Protein AF-A0A959H0Q1-F1 (afdb_monomer_lite)

pLDDT: mean 74.38, std 13.14, range [40.78, 92.5]

Secondary structure (DSSP, 8-state):
-----SSSTTSS--HHHHHHHHHHHHHHHIIIIIIHHH---HHHHHH--HHHHHHHHHHHHHHHHHHHHHHHTTT-TTHHHHHHHHHHHHHHHHHHHHHHHHHHHIIIII--GGGGSGGG-HHHHHTT-HHHHHHHTT-TT---TTTTGGGHHHHHHHH-

Structure (mmCIF, N/CA/C/O backbone):
data_AF-A0A959H0Q1-F1
#
_entry.id   AF-A0A959H0Q1-F1
#
loop_
_atom_site.group_PDB
_atom_site.id
_atom_site.type_symbol
_atom_site.label_atom_id
_atom_site.label_alt_id
_atom_site.label_comp_id
_atom_site.label_asym_id
_atom_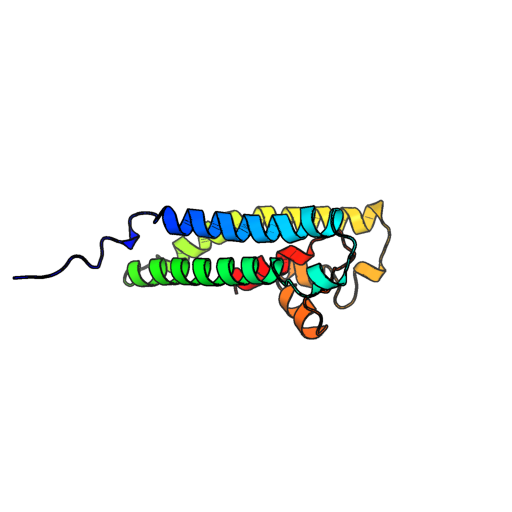site.label_entity_id
_atom_site.label_seq_id
_atom_site.pdbx_PDB_ins_code
_atom_site.Cartn_x
_atom_site.Cartn_y
_atom_site.Cartn_z
_atom_site.occupancy
_atom_site.B_iso_or_equiv
_atom_site.auth_seq_id
_atom_site.auth_comp_id
_atom_site.auth_asym_id
_atom_site.auth_atom_id
_atom_site.pdbx_PDB_model_num
ATOM 1 N N . MET A 1 1 ? -22.747 5.272 42.767 1.00 47.88 1 MET A N 1
ATOM 2 C CA . MET A 1 1 ? -21.429 4.828 42.263 1.00 47.88 1 MET A CA 1
ATOM 3 C C . MET A 1 1 ? -21.625 3.554 41.452 1.00 47.88 1 MET A C 1
ATOM 5 O O . MET A 1 1 ? -21.740 2.489 42.031 1.00 47.88 1 MET A O 1
ATOM 9 N N . SER A 1 2 ? -21.731 3.689 40.132 1.00 40.78 2 SER A N 1
ATOM 10 C CA . SER A 1 2 ? -21.593 2.627 39.118 1.00 40.78 2 SER A CA 1
ATOM 11 C C . SER A 1 2 ? -21.592 3.379 37.775 1.00 40.78 2 SER A C 1
ATOM 13 O O . SER A 1 2 ? -22.627 3.872 37.353 1.00 40.78 2 SER A O 1
ATOM 15 N N . GLY A 1 3 ? -20.477 3.731 37.146 1.00 52.03 3 GLY A N 1
ATOM 16 C CA . GLY A 1 3 ? -19.264 2.951 36.980 1.00 52.03 3 GLY A CA 1
ATOM 17 C C . GLY A 1 3 ? -19.379 2.099 35.722 1.00 52.03 3 GLY A C 1
ATOM 18 O O . GLY A 1 3 ? -19.276 0.891 35.847 1.00 52.03 3 GLY A O 1
ATOM 19 N N . GLN A 1 4 ? -19.641 2.712 34.559 1.00 53.84 4 GLN A N 1
ATOM 20 C CA . GLN A 1 4 ? -19.322 2.150 33.238 1.00 53.84 4 GLN A CA 1
ATOM 21 C C . GLN A 1 4 ? -19.452 3.214 32.126 1.00 53.84 4 GLN A C 1
ATOM 23 O O . GLN A 1 4 ? -20.562 3.515 31.695 1.00 53.84 4 GLN A O 1
ATOM 28 N N . PRO A 1 5 ? -18.326 3.768 31.634 1.00 45.56 5 PRO A N 1
ATOM 29 C CA . PRO A 1 5 ? -18.289 4.393 30.316 1.00 45.56 5 PRO A CA 1
ATOM 30 C C . PRO A 1 5 ? -17.083 3.886 29.501 1.00 45.56 5 PRO A C 1
ATOM 32 O O . PRO A 1 5 ? -16.249 4.674 29.071 1.00 45.56 5 PRO A O 1
ATOM 35 N N . SER A 1 6 ? -16.925 2.569 29.327 1.00 51.56 6 SER A N 1
ATOM 36 C CA . SER A 1 6 ? -15.768 2.007 28.599 1.00 51.56 6 SER A CA 1
ATOM 37 C C . SER A 1 6 ? -16.073 1.486 27.189 1.00 51.56 6 SER A C 1
ATOM 39 O O . SER A 1 6 ? -15.134 1.190 26.461 1.00 51.56 6 SER A O 1
ATOM 41 N N . HIS A 1 7 ? -17.341 1.420 26.764 1.00 47.75 7 HIS A N 1
ATOM 42 C CA . HIS A 1 7 ? -17.724 0.851 25.457 1.00 47.75 7 HIS A CA 1
ATOM 43 C C . HIS A 1 7 ? -18.197 1.867 24.403 1.00 47.75 7 HIS A C 1
ATOM 45 O O . HIS A 1 7 ? -18.552 1.478 23.295 1.00 47.75 7 HIS A O 1
ATOM 51 N N . GLU A 1 8 ? -18.207 3.170 24.701 1.00 46.16 8 GLU A N 1
ATOM 52 C CA . GLU A 1 8 ? -18.636 4.190 23.724 1.00 46.16 8 GLU A CA 1
ATOM 53 C C . GLU A 1 8 ? -17.493 4.821 22.915 1.00 46.16 8 GLU A C 1
ATOM 55 O O . GLU A 1 8 ? -17.740 5.456 21.890 1.00 46.16 8 GLU A O 1
ATOM 60 N N . ILE A 1 9 ? -16.239 4.628 23.330 1.00 49.44 9 ILE A N 1
ATOM 61 C CA . ILE A 1 9 ? -15.094 5.388 22.802 1.00 49.44 9 ILE A CA 1
ATOM 62 C C . ILE A 1 9 ? -14.750 5.001 21.350 1.00 49.44 9 ILE A C 1
ATOM 64 O O . ILE A 1 9 ? -14.289 5.842 20.584 1.00 49.44 9 ILE A O 1
ATOM 68 N N . LEU A 1 10 ? -15.017 3.761 20.930 1.00 50.56 10 LEU A N 1
ATOM 69 C CA . LEU A 1 10 ? -14.607 3.241 19.615 1.00 50.56 10 LEU A CA 1
ATOM 70 C C . LEU A 1 10 ? -15.705 3.300 18.541 1.00 50.56 10 LEU A C 1
ATOM 72 O O . LEU A 1 10 ? -15.440 3.047 17.364 1.00 50.56 10 LEU A O 1
ATOM 76 N N . LYS A 1 11 ? -16.928 3.708 18.904 1.00 48.34 11 LYS A N 1
ATOM 77 C CA . LYS A 1 11 ? -17.997 3.995 17.931 1.00 48.34 11 LYS A CA 1
ATOM 78 C C . LYS A 1 11 ? -17.762 5.317 17.189 1.00 48.34 11 LYS A C 1
ATOM 80 O O . LYS A 1 11 ? -18.310 5.522 16.107 1.00 48.34 11 LYS A O 1
ATOM 85 N N . HIS A 1 12 ? -16.944 6.199 17.762 1.00 51.56 12 HIS A N 1
ATOM 86 C CA . HIS A 1 12 ? -16.544 7.472 17.180 1.00 51.56 12 HIS A CA 1
ATOM 87 C C . HIS A 1 12 ? -15.178 7.304 16.509 1.00 51.56 12 HIS A C 1
ATOM 89 O O . HIS A 1 12 ? -14.208 6.917 17.157 1.00 51.56 12 HIS A O 1
ATOM 95 N N . ARG A 1 13 ? -15.076 7.596 15.204 1.00 60.81 13 ARG A N 1
ATOM 96 C CA . ARG A 1 13 ? -13.762 7.762 14.561 1.00 60.81 13 ARG A CA 1
ATOM 97 C C . ARG A 1 13 ? -12.976 8.769 15.389 1.00 60.81 13 ARG A C 1
ATOM 99 O O . ARG A 1 13 ? -13.476 9.870 15.591 1.00 60.81 13 ARG A O 1
ATOM 106 N N . ILE A 1 14 ? -11.789 8.399 15.859 1.00 72.06 14 ILE A N 1
ATOM 107 C CA . ILE A 1 14 ? -10.924 9.300 16.622 1.00 72.06 14 ILE A CA 1
ATOM 108 C C . ILE A 1 14 ? -10.148 10.135 15.597 1.00 72.06 14 ILE A C 1
ATOM 110 O O . ILE A 1 14 ? -9.160 9.642 15.046 1.00 72.06 14 ILE A O 1
ATOM 114 N N . PRO A 1 15 ? -10.551 11.390 15.313 1.00 76.62 15 PRO A N 1
ATOM 115 C CA . PRO A 1 15 ? -9.992 12.146 14.192 1.00 76.62 15 PRO A CA 1
ATOM 116 C C . PRO A 1 15 ? -8.509 12.462 14.405 1.00 76.62 15 PRO A C 1
ATOM 118 O O . PRO A 1 15 ? -7.759 12.599 13.447 1.00 76.62 15 PRO A O 1
ATOM 121 N N . ALA A 1 16 ? -8.070 12.519 15.667 1.00 79.38 16 ALA A N 1
ATOM 122 C CA . ALA A 1 16 ? -6.669 12.695 16.032 1.00 79.38 16 ALA A CA 1
ATOM 123 C C . ALA A 1 16 ? -5.783 11.526 15.563 1.00 79.38 16 ALA A C 1
ATOM 125 O O . ALA A 1 16 ? -4.673 11.760 15.089 1.00 79.38 16 ALA A O 1
ATOM 126 N N . LEU A 1 17 ? -6.273 10.280 15.637 1.00 79.56 17 LEU A N 1
ATOM 127 C CA . LEU A 1 17 ? -5.532 9.112 15.145 1.00 79.56 17 LEU A CA 1
ATOM 128 C C . LEU A 1 17 ? -5.487 9.091 13.617 1.00 79.56 17 LEU A C 1
ATOM 130 O O . LEU A 1 17 ? -4.437 8.813 13.042 1.00 79.56 17 LEU A O 1
ATOM 134 N N . ASP A 1 18 ? -6.592 9.445 12.958 1.00 81.62 18 ASP A N 1
ATOM 135 C CA . ASP A 1 18 ? -6.623 9.588 11.499 1.00 81.62 18 ASP A CA 1
ATOM 136 C C . ASP A 1 18 ? -5.681 10.715 11.025 1.00 81.62 18 ASP A C 1
ATOM 138 O O . ASP A 1 18 ? -4.959 10.545 10.041 1.00 81.62 18 ASP A O 1
ATOM 142 N N . GLY A 1 19 ? -5.604 11.827 11.765 1.00 82.56 19 GLY A N 1
ATOM 143 C CA . GLY A 1 19 ? -4.653 12.913 11.518 1.00 82.56 19 GLY A CA 1
ATOM 144 C C . GLY A 1 19 ? -3.196 12.476 11.679 1.00 82.56 19 GLY A C 1
ATOM 145 O O . GLY A 1 19 ? -2.363 12.785 10.829 1.00 82.56 19 GLY A O 1
ATOM 146 N N . LEU A 1 20 ? -2.887 11.690 12.715 1.00 84.50 20 LEU A N 1
ATOM 147 C CA . LEU A 1 20 ? -1.536 11.173 12.941 1.00 84.50 20 LEU A CA 1
ATOM 148 C C . LEU A 1 20 ? -1.116 10.163 11.861 1.00 84.50 20 LEU A C 1
ATOM 150 O O . LEU A 1 20 ? 0.029 10.190 11.411 1.00 84.50 20 LEU A O 1
ATOM 154 N N . ARG A 1 21 ? -2.049 9.336 11.365 1.00 85.00 21 ARG A N 1
ATOM 155 C CA . ARG A 1 21 ? -1.823 8.490 10.179 1.00 85.00 21 ARG A CA 1
ATOM 156 C C . ARG A 1 21 ? -1.554 9.334 8.936 1.00 85.00 21 ARG A C 1
ATOM 158 O O . ARG A 1 21 ? -0.664 8.999 8.162 1.00 85.00 21 ARG A O 1
ATOM 165 N N . GLY A 1 22 ? -2.278 10.440 8.765 1.00 84.56 22 GLY A N 1
ATOM 166 C CA . GLY A 1 22 ? -2.027 11.409 7.697 1.00 84.56 22 GLY A CA 1
ATOM 167 C C . GLY A 1 22 ? -0.615 11.998 7.759 1.00 84.56 22 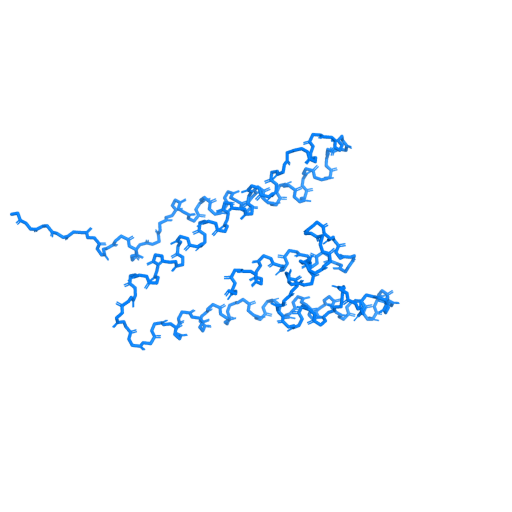GLY A C 1
ATOM 168 O O . GLY A 1 22 ? 0.071 12.037 6.741 1.00 84.56 22 GLY A O 1
ATOM 169 N N . ILE A 1 23 ? -0.144 12.375 8.953 1.00 85.81 23 ILE A N 1
ATOM 170 C CA . ILE A 1 23 ? 1.231 12.854 9.170 1.00 85.81 23 ILE A CA 1
ATOM 171 C C . ILE A 1 23 ? 2.247 11.752 8.849 1.00 85.81 23 ILE A C 1
ATOM 173 O O . ILE A 1 23 ? 3.228 12.014 8.157 1.00 85.81 23 ILE A O 1
ATOM 177 N N . ALA A 1 24 ? 1.999 10.517 9.294 1.00 86.38 24 ALA A N 1
ATOM 178 C CA . ALA A 1 24 ? 2.859 9.376 8.995 1.00 86.38 24 ALA A CA 1
ATOM 179 C C . ALA A 1 24 ? 3.003 9.164 7.476 1.00 86.38 24 ALA A C 1
ATOM 181 O O . ALA A 1 24 ? 4.119 9.109 6.962 1.00 86.38 24 ALA A O 1
ATOM 182 N N . ILE A 1 25 ? 1.887 9.154 6.737 1.00 85.38 25 ILE A N 1
ATOM 183 C CA . ILE A 1 25 ? 1.883 9.045 5.269 1.00 85.38 25 ILE A CA 1
ATOM 184 C C . ILE A 1 25 ? 2.606 10.236 4.629 1.00 85.38 25 ILE A C 1
ATOM 186 O O . ILE A 1 25 ? 3.396 10.045 3.706 1.00 85.38 25 ILE A O 1
ATOM 190 N N . ALA A 1 26 ? 2.385 11.457 5.123 1.00 85.50 26 ALA A N 1
ATOM 191 C CA . ALA A 1 26 ? 3.051 12.649 4.610 1.00 85.50 26 ALA A CA 1
ATOM 192 C C . ALA A 1 26 ? 4.576 12.571 4.779 1.00 85.50 26 ALA A C 1
ATOM 194 O O . ALA A 1 26 ? 5.300 12.912 3.847 1.00 85.50 26 ALA A O 1
ATOM 195 N N . LEU A 1 27 ? 5.075 12.062 5.910 1.00 82.94 27 LEU A N 1
ATOM 196 C CA . LEU A 1 27 ? 6.507 11.818 6.126 1.00 82.94 27 LEU A CA 1
ATOM 197 C C . LEU A 1 27 ? 7.060 10.768 5.150 1.00 82.94 27 LEU A C 1
ATOM 199 O O . LEU A 1 27 ? 8.131 10.967 4.568 1.00 82.94 27 LEU A O 1
ATOM 203 N N . VAL A 1 28 ? 6.311 9.687 4.901 1.00 81.06 28 VAL A N 1
ATOM 204 C CA . VAL A 1 28 ? 6.684 8.670 3.904 1.00 81.06 28 VAL A CA 1
ATOM 205 C C . VAL A 1 28 ? 6.750 9.282 2.503 1.00 81.06 28 VAL A C 1
ATOM 207 O O . VAL A 1 28 ? 7.753 9.099 1.812 1.00 81.06 28 VAL A O 1
ATOM 210 N N . MET A 1 29 ? 5.749 10.065 2.095 1.00 82.00 29 MET A N 1
ATOM 211 C CA . MET A 1 29 ? 5.740 10.746 0.795 1.00 82.00 29 MET A CA 1
ATOM 212 C C . MET A 1 29 ? 6.872 11.774 0.673 1.00 82.00 29 MET A C 1
ATOM 214 O O . MET A 1 29 ? 7.579 11.789 -0.332 1.00 82.00 29 MET A O 1
ATOM 218 N N . LEU A 1 30 ? 7.090 12.597 1.701 1.00 81.00 30 LEU A N 1
ATOM 219 C CA . LEU A 1 30 ? 8.166 13.590 1.754 1.00 81.00 30 LEU A CA 1
ATOM 220 C C . LEU A 1 30 ? 9.534 12.918 1.576 1.00 81.00 30 LEU A C 1
ATOM 222 O O . LEU A 1 30 ? 10.353 13.394 0.791 1.00 81.00 30 LEU A O 1
ATOM 226 N N . SER A 1 31 ? 9.763 11.782 2.243 1.00 74.31 31 SER A N 1
ATOM 227 C CA . SER A 1 31 ? 11.004 11.019 2.077 1.00 74.31 31 SER A CA 1
ATOM 228 C C . SER A 1 31 ? 11.175 10.483 0.650 1.00 74.31 31 SER A C 1
ATOM 230 O O . SER A 1 31 ? 12.220 10.695 0.039 1.00 74.31 31 SER A O 1
ATOM 232 N N . HIS A 1 32 ? 10.136 9.874 0.070 1.00 74.00 32 HIS A N 1
ATOM 233 C CA . HIS A 1 32 ? 10.224 9.246 -1.250 1.00 74.00 32 HIS A CA 1
ATOM 234 C C . HIS A 1 32 ? 10.339 10.250 -2.405 1.00 74.00 32 HIS A C 1
ATOM 236 O O . HIS A 1 32 ? 11.106 10.005 -3.335 1.00 74.00 32 HIS A O 1
ATOM 242 N N . PHE A 1 33 ? 9.600 11.363 -2.359 1.00 72.94 33 PHE A N 1
ATOM 243 C CA . PHE A 1 33 ? 9.502 12.306 -3.480 1.00 72.94 33 PHE A CA 1
ATOM 244 C C . PHE A 1 33 ? 10.414 13.525 -3.340 1.00 72.94 33 PHE A C 1
ATOM 246 O O . PHE A 1 33 ? 11.051 13.933 -4.307 1.00 72.94 33 PHE A O 1
ATOM 253 N N . LEU A 1 34 ? 10.472 14.128 -2.152 1.00 67.00 34 LEU A N 1
ATOM 254 C CA . LEU A 1 34 ? 11.106 15.435 -1.967 1.00 67.00 34 LEU A CA 1
ATOM 255 C C . LEU A 1 34 ? 12.548 15.285 -1.485 1.00 67.00 34 LEU A C 1
ATOM 257 O O . LEU A 1 34 ? 13.469 15.813 -2.102 1.00 67.00 34 LEU A O 1
ATOM 261 N N . LEU A 1 35 ? 12.782 14.509 -0.429 1.00 61.88 35 LEU A N 1
ATOM 262 C CA . LEU A 1 35 ? 14.128 14.386 0.130 1.00 61.88 35 LEU A CA 1
ATOM 263 C C . LEU A 1 35 ? 15.086 13.649 -0.813 1.00 61.88 35 LEU A C 1
ATOM 265 O O . LEU A 1 35 ? 16.224 14.079 -0.976 1.00 61.88 35 LEU A O 1
ATOM 269 N N . ARG A 1 36 ? 14.610 12.619 -1.523 1.00 62.62 36 ARG A N 1
ATOM 270 C CA . ARG A 1 36 ? 15.424 11.906 -2.519 1.00 62.62 36 ARG A CA 1
ATOM 271 C C . ARG A 1 36 ? 15.783 12.747 -3.751 1.00 62.62 36 ARG A C 1
ATOM 273 O O . ARG A 1 36 ? 16.803 12.470 -4.376 1.00 62.62 36 ARG A O 1
ATOM 280 N N . SER A 1 37 ? 14.961 13.734 -4.112 1.00 61.06 37 SER A N 1
ATOM 281 C CA . SER A 1 37 ? 15.150 14.524 -5.337 1.00 61.06 37 SER A CA 1
ATOM 282 C C . SER A 1 37 ? 15.910 15.836 -5.112 1.00 61.06 37 SER A C 1
ATOM 284 O O . SER A 1 37 ? 16.553 16.313 -6.042 1.00 61.06 37 SER A O 1
ATOM 286 N N . PHE A 1 38 ? 15.843 16.420 -3.909 1.00 58.25 38 PHE A N 1
ATOM 287 C CA . PHE A 1 38 ? 16.457 17.720 -3.599 1.00 58.25 38 PHE A CA 1
ATOM 288 C C . PHE A 1 38 ? 17.785 17.631 -2.836 1.00 58.25 38 PHE A C 1
ATOM 290 O O . PHE A 1 38 ? 18.579 18.566 -2.907 1.00 58.25 38 PHE A O 1
ATOM 297 N N . TRP A 1 39 ? 18.046 16.538 -2.114 1.00 56.12 39 TRP A N 1
ATOM 298 C CA . TRP A 1 39 ? 19.200 16.441 -1.219 1.00 56.12 39 TRP A CA 1
ATOM 299 C C . TRP A 1 39 ? 20.158 15.341 -1.678 1.00 56.12 39 TRP A C 1
ATOM 301 O O . TRP A 1 39 ? 20.028 14.169 -1.332 1.00 56.12 39 TRP A O 1
ATOM 311 N N . THR A 1 40 ? 21.126 15.738 -2.502 1.00 52.88 40 THR A N 1
ATOM 312 C CA . THR A 1 40 ? 22.157 14.879 -3.106 1.00 52.88 40 THR A CA 1
ATOM 313 C C . THR A 1 40 ? 23.322 14.549 -2.170 1.00 52.88 40 THR A C 1
ATOM 315 O O . THR A 1 40 ? 24.085 13.629 -2.475 1.00 52.88 40 THR A O 1
ATOM 318 N N . ASP A 1 41 ? 23.442 15.224 -1.020 1.00 54.78 41 ASP A N 1
ATOM 319 C CA . ASP A 1 41 ? 24.364 14.827 0.050 1.00 54.78 41 ASP A CA 1
ATOM 320 C C . ASP A 1 41 ? 23.832 13.565 0.737 1.00 54.78 41 ASP A C 1
ATOM 322 O O . ASP A 1 41 ? 23.092 13.599 1.724 1.00 54.78 41 ASP A O 1
ATOM 326 N N . LYS A 1 42 ? 24.195 12.420 0.151 1.00 56.25 42 LYS A N 1
ATOM 327 C CA . LYS A 1 42 ? 23.750 11.073 0.528 1.00 56.25 42 LYS A CA 1
ATOM 328 C C . LYS A 1 42 ? 23.927 10.756 2.014 1.00 56.25 42 LYS A C 1
ATOM 330 O O . LYS A 1 42 ? 23.180 9.926 2.525 1.00 56.25 42 LYS A O 1
ATOM 335 N N . ASP A 1 43 ? 24.861 11.392 2.714 1.00 57.53 43 ASP A N 1
ATOM 336 C CA . ASP A 1 43 ? 25.267 10.983 4.061 1.00 57.53 43 ASP A CA 1
ATOM 337 C C . ASP A 1 43 ? 24.240 11.299 5.150 1.00 57.53 43 ASP A C 1
ATOM 339 O O . ASP A 1 43 ? 24.050 10.493 6.059 1.00 57.53 43 ASP A O 1
ATOM 343 N N . TRP A 1 44 ? 23.544 12.436 5.090 1.00 56.41 44 TRP A N 1
ATOM 344 C CA . TRP A 1 44 ? 22.556 12.772 6.121 1.00 56.41 44 TRP A CA 1
ATOM 345 C C . TRP A 1 44 ? 21.197 12.120 5.829 1.00 56.41 44 TRP A C 1
ATOM 347 O O . TRP A 1 44 ? 20.560 11.615 6.748 1.00 56.41 44 TRP A O 1
ATOM 357 N N . TYR A 1 45 ? 20.785 12.047 4.558 1.00 55.31 45 TYR A N 1
ATOM 358 C CA . TYR A 1 45 ? 19.527 11.416 4.145 1.00 55.31 45 TYR A CA 1
ATOM 359 C C . TYR A 1 45 ? 19.541 9.891 4.349 1.00 55.31 45 TYR A C 1
ATOM 361 O O . TYR A 1 45 ? 18.529 9.309 4.722 1.00 55.31 45 TYR A O 1
ATOM 369 N N . THR A 1 46 ? 20.689 9.226 4.169 1.00 56.44 46 THR A N 1
ATOM 370 C CA . THR A 1 46 ? 20.823 7.797 4.518 1.00 56.44 46 THR A CA 1
ATOM 371 C C . THR A 1 46 ? 20.839 7.553 6.028 1.00 56.44 46 THR A C 1
ATOM 373 O O . THR A 1 46 ? 20.386 6.500 6.474 1.00 56.44 46 THR A O 1
ATOM 376 N N . ARG A 1 47 ? 21.321 8.515 6.827 1.00 51.59 47 ARG A N 1
ATOM 377 C CA . ARG A 1 47 ? 21.319 8.436 8.299 1.00 51.59 47 ARG A CA 1
ATOM 378 C C . ARG A 1 47 ? 19.957 8.761 8.904 1.00 51.59 47 ARG A C 1
ATOM 380 O O . ARG A 1 47 ? 19.556 8.134 9.880 1.00 51.59 47 ARG A O 1
ATOM 387 N N . VAL A 1 48 ? 19.229 9.709 8.321 1.00 53.12 48 VAL A N 1
ATOM 388 C CA . VAL A 1 48 ? 17.858 10.034 8.708 1.00 53.12 48 VAL A CA 1
ATOM 389 C C . VAL A 1 48 ? 16.934 9.080 7.963 1.00 53.12 48 VAL A C 1
ATOM 391 O O . VAL A 1 48 ? 16.431 9.378 6.885 1.00 53.12 48 VAL A O 1
ATOM 394 N N . GLN A 1 49 ? 16.681 7.918 8.563 1.00 60.66 49 GLN A N 1
ATOM 395 C CA . GLN A 1 49 ? 15.691 6.933 8.115 1.00 60.66 49 GLN A CA 1
ATOM 396 C C . GLN A 1 49 ? 14.238 7.463 8.216 1.00 60.66 49 GLN A C 1
ATOM 398 O O . GLN A 1 49 ? 13.326 6.743 8.606 1.00 60.66 49 GLN A O 1
ATOM 403 N N . GLY A 1 50 ? 13.982 8.735 7.895 1.00 58.69 50 GLY A N 1
ATOM 404 C CA . GLY A 1 50 ? 12.697 9.405 8.115 1.00 58.69 50 GLY A CA 1
ATOM 405 C C . GLY A 1 50 ? 11.527 8.745 7.381 1.00 58.69 50 GLY A C 1
ATOM 406 O O . GLY A 1 50 ? 10.403 8.772 7.876 1.00 58.69 50 GLY A O 1
ATOM 407 N N . GLY A 1 51 ? 11.795 8.083 6.250 1.00 67.25 51 GLY A N 1
ATOM 408 C CA . GLY A 1 51 ? 10.804 7.243 5.575 1.00 67.25 51 GLY A CA 1
ATOM 409 C C . GLY A 1 51 ? 10.398 6.017 6.397 1.00 67.25 51 GLY A C 1
ATOM 410 O O . GLY A 1 51 ? 9.214 5.714 6.477 1.00 67.25 51 GLY A O 1
ATOM 411 N N . TRP A 1 52 ? 11.350 5.359 7.063 1.00 74.44 52 TRP A N 1
ATOM 412 C CA . TRP A 1 52 ? 11.090 4.196 7.918 1.00 74.44 52 TRP A CA 1
ATOM 413 C C . TRP A 1 52 ? 10.310 4.571 9.170 1.00 74.44 52 TRP A C 1
ATOM 415 O O . TRP A 1 52 ? 9.322 3.920 9.475 1.00 74.44 52 TRP A O 1
ATOM 425 N N . LEU A 1 53 ? 10.664 5.684 9.819 1.00 79.81 53 LEU A N 1
ATOM 426 C CA . LEU A 1 53 ? 9.917 6.176 10.978 1.00 79.81 53 LEU A CA 1
ATOM 427 C C . LEU A 1 53 ? 8.439 6.442 10.639 1.00 79.81 53 LEU A C 1
ATOM 429 O O . LEU A 1 53 ? 7.550 6.130 11.429 1.00 79.81 53 LEU A O 1
ATOM 433 N N . GLY A 1 54 ? 8.169 7.008 9.456 1.00 81.00 54 GLY A N 1
ATOM 434 C CA . GLY A 1 54 ? 6.803 7.208 8.971 1.00 81.00 54 GLY A CA 1
ATOM 435 C C . GLY A 1 54 ? 6.061 5.888 8.735 1.00 81.00 54 GLY A C 1
ATOM 436 O O . GLY A 1 54 ? 4.893 5.771 9.102 1.00 81.00 54 GLY A O 1
ATOM 437 N N . VAL A 1 55 ? 6.740 4.884 8.174 1.00 82.62 55 VAL A N 1
ATOM 438 C CA . VAL A 1 55 ? 6.186 3.536 7.973 1.00 82.62 55 VAL A CA 1
ATOM 439 C C . VAL A 1 55 ? 5.884 2.856 9.314 1.00 82.62 55 VAL A C 1
ATOM 441 O O . VAL A 1 55 ? 4.769 2.370 9.504 1.00 82.62 55 VAL A O 1
ATOM 444 N N . ASP A 1 56 ? 6.817 2.892 10.266 1.00 85.62 56 ASP A N 1
ATOM 445 C CA . ASP A 1 56 ? 6.653 2.304 11.600 1.00 85.62 56 ASP A CA 1
ATOM 446 C C . ASP A 1 56 ? 5.473 2.939 12.343 1.00 85.62 56 ASP A C 1
ATOM 448 O O . ASP A 1 56 ? 4.596 2.239 12.855 1.00 85.62 56 ASP A O 1
ATOM 452 N N . LEU A 1 57 ? 5.394 4.275 12.343 1.00 85.50 57 LEU A N 1
ATOM 453 C CA . LEU A 1 57 ? 4.287 4.998 12.963 1.00 85.50 57 LEU A CA 1
ATOM 454 C C . LEU A 1 57 ? 2.948 4.640 12.303 1.00 85.50 57 LEU A C 1
ATOM 456 O O . LEU A 1 57 ? 1.958 4.415 13.001 1.00 85.50 57 LEU A O 1
ATOM 460 N N . PHE A 1 58 ? 2.902 4.546 10.971 1.00 87.00 58 PHE A N 1
ATOM 461 C CA . PHE A 1 58 ? 1.691 4.150 10.254 1.00 87.00 58 PHE A CA 1
ATOM 462 C C . PHE A 1 58 ? 1.228 2.737 10.638 1.00 87.00 58 PHE A C 1
ATOM 464 O O . PHE A 1 58 ? 0.031 2.534 10.873 1.00 87.00 58 PHE A O 1
ATOM 471 N N . PHE A 1 59 ? 2.149 1.775 10.739 1.00 86.38 59 PHE A N 1
ATOM 472 C CA . PHE A 1 59 ? 1.821 0.400 11.117 1.00 86.38 59 PHE A CA 1
ATOM 473 C C . PHE A 1 59 ? 1.349 0.287 12.563 1.00 86.38 59 PHE A C 1
ATOM 475 O O . PHE A 1 59 ? 0.323 -0.346 12.812 1.00 86.38 59 PHE A O 1
ATOM 482 N N . VAL A 1 60 ? 2.026 0.949 13.506 1.00 87.50 60 VAL A N 1
ATOM 483 C CA . VAL A 1 60 ? 1.620 0.956 14.920 1.00 87.50 60 VAL A CA 1
ATOM 484 C C . VAL A 1 60 ? 0.205 1.520 15.074 1.00 87.50 60 VAL A C 1
ATOM 486 O O . VAL A 1 60 ? -0.633 0.922 15.751 1.00 87.50 60 VAL A O 1
ATOM 489 N N . LEU A 1 61 ? -0.102 2.634 14.401 1.00 86.25 61 LEU A N 1
ATOM 490 C CA . LEU A 1 61 ? -1.432 3.249 14.455 1.00 86.25 61 LEU A CA 1
ATOM 491 C C . LEU A 1 61 ? -2.506 2.391 13.786 1.00 86.25 61 LEU A C 1
ATOM 493 O O . LEU A 1 61 ? -3.622 2.291 14.301 1.00 86.25 61 LEU A O 1
ATOM 497 N N . SER A 1 62 ? -2.183 1.759 12.657 1.00 83.75 62 SER A N 1
ATOM 498 C CA . SER A 1 62 ? -3.118 0.878 11.955 1.00 83.75 62 SER A CA 1
ATOM 499 C C . SER A 1 62 ? -3.410 -0.376 12.784 1.00 83.75 62 SER A C 1
ATOM 501 O O . SER A 1 62 ? -4.577 -0.722 12.959 1.00 83.75 62 SER A O 1
ATOM 503 N N . GLY A 1 63 ? -2.392 -0.987 13.397 1.00 83.88 63 GLY A N 1
ATOM 504 C CA . GLY A 1 63 ? -2.549 -2.123 14.307 1.00 83.88 63 GLY A CA 1
ATOM 505 C C . GLY A 1 63 ? -3.366 -1.784 15.556 1.00 83.88 63 GLY A C 1
ATOM 506 O O . GLY A 1 63 ? -4.274 -2.538 15.917 1.00 83.88 63 GLY A O 1
ATOM 507 N N . PHE A 1 64 ? -3.118 -0.623 16.174 1.00 84.81 64 PHE A N 1
ATOM 508 C CA . PHE A 1 64 ? -3.905 -0.138 17.313 1.00 84.81 64 PHE A CA 1
ATOM 509 C C . PHE A 1 64 ? -5.385 0.036 16.948 1.00 84.81 64 PHE A C 1
ATOM 511 O O . PHE A 1 64 ? -6.262 -0.441 17.669 1.00 84.81 64 PHE A O 1
ATOM 518 N N . LEU A 1 65 ? -5.674 0.660 15.799 1.00 81.19 65 LEU A N 1
ATOM 519 C CA . LEU A 1 65 ? -7.044 0.883 15.341 1.00 81.19 65 LEU A CA 1
ATOM 520 C C . LEU A 1 65 ? -7.748 -0.434 14.983 1.00 81.19 65 LEU A C 1
ATOM 522 O O . LEU A 1 65 ? -8.865 -0.661 15.437 1.00 81.19 65 LEU A O 1
ATOM 526 N N . ILE A 1 66 ? -7.103 -1.316 14.211 1.00 80.56 66 ILE A N 1
ATOM 527 C CA . ILE A 1 66 ? -7.670 -2.620 13.826 1.00 80.56 66 ILE A CA 1
ATOM 528 C C . ILE A 1 66 ? -7.986 -3.445 15.077 1.00 80.56 66 ILE A C 1
ATOM 530 O O . ILE A 1 66 ? -9.104 -3.941 15.211 1.00 80.56 66 ILE A O 1
ATOM 534 N N . THR A 1 67 ? -7.041 -3.534 16.018 1.00 81.75 67 THR A N 1
ATOM 535 C CA . THR A 1 67 ? -7.216 -4.276 17.276 1.00 81.75 67 THR A CA 1
ATOM 536 C C . THR A 1 67 ? -8.318 -3.666 18.141 1.00 81.75 67 THR A C 1
ATOM 538 O O . THR A 1 67 ? -9.137 -4.398 18.692 1.00 81.75 67 THR A O 1
ATOM 541 N N . GLY A 1 68 ? -8.395 -2.334 18.223 1.00 77.00 68 GLY A N 1
ATOM 542 C CA . GLY A 1 68 ? -9.471 -1.636 18.927 1.00 77.00 68 GLY A CA 1
ATOM 543 C C . GLY A 1 68 ? -10.846 -1.995 18.364 1.00 77.00 68 GLY A C 1
ATOM 544 O O . GLY A 1 68 ? -11.706 -2.469 19.104 1.00 77.00 68 GLY A O 1
ATOM 545 N N . ILE A 1 69 ? -11.034 -1.867 17.045 1.00 75.50 69 ILE A N 1
ATOM 546 C CA . ILE A 1 69 ? -12.302 -2.231 16.388 1.00 75.50 69 ILE A CA 1
ATOM 547 C C . ILE A 1 69 ? -12.624 -3.713 16.647 1.00 75.50 69 ILE A C 1
ATOM 549 O O . ILE A 1 69 ? -13.780 -4.061 16.884 1.00 75.50 69 ILE A O 1
ATOM 553 N N . LEU A 1 70 ? -11.615 -4.586 16.648 1.00 74.62 70 LEU A N 1
ATOM 554 C CA . LEU A 1 70 ? -11.769 -6.018 16.887 1.00 74.62 70 LEU A CA 1
ATOM 555 C C . LEU A 1 70 ? -12.251 -6.369 18.298 1.00 74.62 70 LEU A C 1
ATOM 557 O O . LEU A 1 70 ? -13.124 -7.220 18.469 1.00 74.62 70 LEU A O 1
ATOM 561 N N . ILE A 1 71 ? -11.697 -5.706 19.310 1.00 78.38 71 ILE A N 1
ATOM 562 C CA . ILE A 1 71 ? -12.108 -5.887 20.704 1.00 78.38 71 ILE A CA 1
ATOM 563 C C . ILE A 1 71 ? -13.547 -5.397 20.894 1.00 78.38 71 ILE A C 1
ATOM 565 O O . ILE A 1 71 ? -14.342 -6.074 21.542 1.00 78.38 71 ILE A O 1
ATOM 569 N N . ASP A 1 72 ? -13.906 -4.270 20.279 1.00 72.19 72 ASP A N 1
ATOM 570 C CA . ASP A 1 72 ? -15.216 -3.629 20.455 1.00 72.19 72 ASP A CA 1
ATOM 571 C C . ASP A 1 72 ? -16.366 -4.364 19.742 1.00 72.19 72 ASP A C 1
ATOM 573 O O . ASP A 1 72 ? -17.548 -4.224 20.056 1.00 72.19 72 ASP A O 1
ATOM 577 N N . SER A 1 73 ? -16.015 -5.188 18.763 1.00 67.75 73 SER A N 1
ATOM 578 C CA . SER A 1 73 ? -16.944 -5.992 17.969 1.00 67.75 73 SER A CA 1
ATOM 579 C C . SER A 1 73 ? -17.025 -7.456 18.412 1.00 67.75 73 SER A C 1
ATOM 581 O O . SER A 1 73 ? -17.799 -8.239 17.843 1.00 67.75 73 SER A O 1
ATOM 583 N N . LYS A 1 74 ? -16.275 -7.821 19.458 1.00 68.50 74 LYS A N 1
ATOM 584 C CA . LYS A 1 74 ? -16.283 -9.143 20.082 1.00 68.50 74 LYS A CA 1
ATOM 585 C C . LYS A 1 74 ? -17.704 -9.498 20.546 1.00 68.50 74 LYS A C 1
ATOM 587 O O . LYS A 1 74 ? -18.307 -8.778 21.333 1.00 68.50 74 LYS A O 1
ATOM 592 N N . GLY A 1 75 ? -18.244 -10.613 20.044 1.00 69.38 75 GLY A N 1
ATOM 593 C CA . GLY A 1 75 ? -19.588 -11.109 20.386 1.00 69.38 75 GLY A CA 1
ATOM 594 C C . GLY A 1 75 ? -20.664 -10.943 19.303 1.00 69.38 75 GLY A C 1
ATOM 595 O O . GLY A 1 75 ? -21.788 -11.393 19.506 1.00 69.38 75 GLY A O 1
ATOM 596 N N . ARG A 1 76 ? -20.354 -10.352 18.138 1.00 74.38 76 ARG A N 1
ATOM 597 C CA . ARG A 1 76 ? -21.269 -10.323 16.977 1.00 74.38 76 ARG A CA 1
ATOM 598 C C . ARG A 1 76 ? -20.985 -11.490 16.027 1.00 74.38 76 ARG A C 1
ATOM 600 O O . ARG A 1 76 ? -19.850 -11.645 15.583 1.00 74.38 76 ARG A O 1
ATOM 607 N N . ALA A 1 77 ? -22.020 -12.255 15.672 1.00 63.44 77 ALA A N 1
ATOM 608 C CA . ALA A 1 77 ? -21.894 -13.534 14.962 1.00 63.44 77 ALA A CA 1
ATOM 609 C C . ALA A 1 77 ? -21.255 -13.469 13.553 1.00 63.44 77 ALA A C 1
ATOM 611 O O . ALA A 1 77 ? -20.708 -14.468 13.114 1.00 63.44 77 ALA A O 1
ATOM 612 N N . ASP A 1 78 ? -21.202 -12.309 12.886 1.00 69.31 78 ASP A N 1
ATOM 613 C CA . ASP A 1 78 ? -20.677 -12.192 11.507 1.00 69.31 78 ASP A CA 1
ATOM 614 C C . ASP A 1 78 ? -19.689 -11.035 11.301 1.00 69.31 78 ASP A C 1
ATOM 616 O O . ASP A 1 78 ? -19.384 -10.627 10.172 1.00 69.31 78 ASP A O 1
ATOM 620 N N . TYR A 1 79 ? -19.188 -10.453 12.392 1.00 71.62 79 TYR A N 1
ATOM 621 C CA . TYR A 1 79 ? -18.412 -9.219 12.304 1.00 71.62 79 TYR A CA 1
ATOM 622 C C . TYR A 1 79 ? -17.115 -9.390 11.495 1.00 71.62 79 TYR A C 1
ATOM 624 O O . TYR A 1 79 ? -16.828 -8.564 10.627 1.00 71.62 79 TYR A O 1
ATOM 632 N N . TRP A 1 80 ? -16.385 -10.484 11.717 1.00 73.06 80 TRP A N 1
ATOM 633 C CA . TRP A 1 80 ? -15.137 -10.786 11.016 1.00 73.06 80 TRP A CA 1
ATOM 634 C C . TRP A 1 80 ? -15.336 -10.861 9.499 1.00 73.06 80 TRP A C 1
ATOM 636 O O . TRP A 1 80 ? -14.624 -10.202 8.743 1.00 73.06 80 TRP A O 1
ATOM 646 N N . SER A 1 81 ? -16.374 -11.575 9.050 1.00 78.69 81 SER A N 1
ATOM 647 C CA . SER A 1 81 ? -16.708 -11.692 7.625 1.00 78.69 81 SER A CA 1
ATOM 648 C C . SER A 1 81 ? -17.056 -10.332 7.020 1.00 78.69 81 SER A C 1
ATOM 650 O O . SER A 1 81 ? -16.569 -9.973 5.951 1.00 78.69 81 SER A O 1
ATOM 652 N N . SER A 1 82 ? -17.869 -9.536 7.719 1.00 78.81 82 SER A N 1
ATOM 653 C CA . SER A 1 82 ? -18.304 -8.218 7.251 1.00 78.81 82 SER A CA 1
ATOM 654 C C . SER A 1 82 ? -17.149 -7.209 7.174 1.00 78.81 82 SER A C 1
ATOM 656 O O . SER A 1 82 ? -17.072 -6.414 6.234 1.00 78.81 82 SER A O 1
ATOM 658 N N . PHE A 1 83 ? -16.239 -7.243 8.151 1.00 79.56 83 PHE A N 1
ATOM 659 C CA . PHE A 1 83 ? -15.054 -6.392 8.207 1.00 79.56 83 PHE A CA 1
ATOM 660 C C . PHE A 1 83 ? -14.088 -6.694 7.056 1.00 79.56 83 PHE A C 1
ATOM 662 O O . PHE A 1 83 ? -13.805 -5.800 6.254 1.00 79.56 83 PHE A O 1
ATOM 669 N N . TYR A 1 84 ? -13.662 -7.954 6.915 1.00 83.12 84 TYR A N 1
ATOM 670 C CA . TYR A 1 84 ? -12.721 -8.347 5.866 1.00 83.12 84 TYR A CA 1
ATOM 671 C C . TYR A 1 84 ? -13.318 -8.207 4.465 1.00 83.12 84 TYR A C 1
ATOM 673 O O . TYR A 1 84 ? -12.638 -7.705 3.576 1.00 83.12 84 TYR A O 1
ATOM 681 N N . LYS A 1 85 ? -14.606 -8.524 4.255 1.00 86.25 85 LYS A N 1
ATOM 682 C CA . LYS A 1 85 ? -15.262 -8.329 2.946 1.00 86.25 85 LYS A CA 1
ATOM 683 C C . LYS A 1 85 ? -15.184 -6.882 2.467 1.00 86.25 85 LYS A C 1
ATOM 685 O O . LYS A 1 85 ? -14.797 -6.639 1.328 1.00 86.25 85 LYS A O 1
ATOM 690 N N . ARG A 1 86 ? -15.513 -5.909 3.325 1.00 84.00 86 ARG A N 1
ATOM 691 C CA . ARG A 1 86 ? -15.433 -4.480 2.964 1.00 84.00 86 ARG A CA 1
ATOM 692 C C . ARG A 1 86 ? -14.005 -4.046 2.650 1.00 84.00 86 ARG A C 1
ATOM 694 O O . ARG A 1 86 ? -13.795 -3.240 1.748 1.00 84.00 86 ARG A O 1
ATOM 701 N N . ARG A 1 87 ? -13.037 -4.567 3.403 1.00 86.19 87 ARG A N 1
ATOM 702 C CA . ARG A 1 87 ? -11.620 -4.247 3.241 1.00 86.19 87 ARG A CA 1
ATOM 703 C C . ARG A 1 87 ? -11.071 -4.796 1.923 1.00 86.19 87 ARG A C 1
ATOM 705 O O . ARG A 1 87 ? -10.555 -4.024 1.119 1.00 86.19 87 ARG A O 1
ATOM 712 N N . ILE A 1 88 ? -11.311 -6.077 1.659 1.00 88.31 88 ILE A N 1
ATOM 713 C CA . ILE A 1 88 ? -10.919 -6.777 0.431 1.00 88.31 88 ILE A CA 1
ATOM 714 C C . ILE A 1 88 ? -11.542 -6.103 -0.795 1.00 88.31 88 ILE A C 1
ATOM 716 O O . ILE A 1 88 ? -10.821 -5.737 -1.717 1.00 88.31 88 ILE A O 1
ATOM 720 N N . LEU A 1 89 ? -12.855 -5.841 -0.784 1.00 89.38 89 LEU A N 1
ATOM 721 C CA . LEU A 1 89 ? -13.550 -5.202 -1.911 1.00 89.38 89 LEU A CA 1
ATOM 722 C C . LEU A 1 89 ? -13.078 -3.771 -2.196 1.00 89.38 89 LEU A C 1
ATOM 724 O O . LEU A 1 89 ? -13.260 -3.284 -3.306 1.00 89.38 89 LEU A O 1
ATOM 728 N N . ARG A 1 90 ? -12.481 -3.087 -1.217 1.00 87.62 90 ARG A N 1
ATOM 729 C CA . ARG A 1 90 ? -11.914 -1.748 -1.406 1.00 87.62 90 ARG A CA 1
ATOM 730 C C . ARG A 1 90 ? -10.477 -1.796 -1.924 1.00 87.62 90 ARG A C 1
ATOM 732 O O . ARG A 1 90 ? -10.103 -0.960 -2.737 1.00 87.62 90 ARG A O 1
ATOM 739 N N . ILE A 1 91 ? -9.669 -2.726 -1.421 1.00 88.69 91 ILE A N 1
ATOM 740 C CA . ILE A 1 91 ? -8.216 -2.739 -1.638 1.00 88.69 91 ILE A CA 1
ATOM 741 C C . ILE A 1 91 ? -7.843 -3.578 -2.862 1.00 88.69 91 ILE A C 1
ATOM 743 O O . ILE A 1 91 ? -7.061 -3.129 -3.699 1.00 88.69 91 ILE A O 1
ATOM 747 N N . PHE A 1 92 ? -8.430 -4.768 -3.007 1.00 90.25 92 PHE A N 1
ATOM 748 C CA . PHE A 1 92 ? -8.033 -5.724 -4.041 1.00 90.25 92 PHE A CA 1
ATOM 749 C C . PHE A 1 92 ? -8.274 -5.210 -5.466 1.00 90.25 92 PHE A C 1
ATOM 751 O O . PHE A 1 92 ? -7.379 -5.394 -6.288 1.00 90.25 92 PHE A O 1
ATOM 758 N N . PRO A 1 93 ? -9.395 -4.534 -5.801 1.00 92.12 93 PRO A N 1
ATOM 759 C CA . PRO A 1 93 ? -9.603 -4.059 -7.168 1.00 92.12 93 PRO A CA 1
ATOM 760 C C . PRO A 1 93 ? -8.507 -3.097 -7.623 1.00 92.12 93 PRO A C 1
ATOM 762 O O . PRO A 1 93 ? -7.960 -3.260 -8.709 1.00 92.12 93 PRO A O 1
ATOM 765 N N . LEU A 1 94 ? -8.146 -2.132 -6.772 1.00 91.12 94 LEU A N 1
ATOM 766 C CA . LEU A 1 94 ? -7.116 -1.151 -7.102 1.00 91.12 94 LEU A CA 1
ATOM 767 C C . LEU A 1 94 ? -5.717 -1.780 -7.113 1.00 91.12 94 LEU A C 1
ATOM 769 O O . LEU A 1 94 ? -4.902 -1.436 -7.967 1.00 91.12 94 LEU A O 1
ATOM 773 N N . TYR A 1 95 ? -5.463 -2.724 -6.204 1.00 91.50 95 TYR A N 1
ATOM 774 C CA . TYR A 1 95 ? -4.219 -3.485 -6.156 1.00 91.50 95 TYR A CA 1
ATOM 775 C C . TYR A 1 95 ? -3.988 -4.297 -7.433 1.00 91.50 95 TYR A C 1
ATOM 777 O O . TYR A 1 95 ? -2.982 -4.120 -8.111 1.00 91.50 95 TYR A O 1
ATOM 785 N N . TYR A 1 96 ? -4.926 -5.174 -7.796 1.00 91.88 96 TYR A N 1
ATOM 786 C CA . TYR A 1 96 ? -4.748 -6.025 -8.971 1.00 91.88 96 TYR A CA 1
ATOM 787 C C . TYR A 1 96 ? -4.783 -5.211 -10.259 1.00 91.88 96 TYR A C 1
ATOM 789 O O . TYR A 1 96 ? -4.053 -5.533 -11.191 1.00 91.88 96 TYR A O 1
ATOM 797 N N . PHE A 1 97 ? -5.561 -4.127 -10.306 1.00 92.50 97 PHE A N 1
ATOM 798 C CA . PHE A 1 97 ? -5.524 -3.206 -11.434 1.00 92.50 97 PHE A CA 1
ATOM 799 C C . PHE A 1 97 ? -4.127 -2.603 -11.630 1.00 92.50 97 PHE A C 1
ATOM 801 O O . PHE A 1 97 ? -3.602 -2.657 -12.740 1.00 92.50 97 PHE A O 1
ATOM 808 N N . SER A 1 98 ? -3.490 -2.081 -10.575 1.00 89.69 98 SER A N 1
ATOM 809 C CA . SER A 1 98 ? -2.148 -1.496 -10.694 1.00 89.69 98 SER A CA 1
ATOM 810 C C . SER A 1 98 ? -1.094 -2.538 -11.081 1.00 89.69 98 SER A C 1
ATOM 812 O O . SER A 1 98 ? -0.283 -2.279 -11.971 1.00 89.69 98 SER A O 1
ATOM 814 N N . VAL A 1 99 ? -1.153 -3.739 -10.492 1.00 89.50 99 VAL A N 1
ATOM 815 C CA . VAL A 1 99 ? -0.255 -4.855 -10.829 1.00 89.50 99 VAL A CA 1
ATOM 816 C C . VAL A 1 99 ? -0.422 -5.276 -12.289 1.00 89.50 99 VAL A C 1
ATOM 818 O O . VAL A 1 99 ? 0.576 -5.406 -12.994 1.00 89.50 99 VAL A O 1
ATOM 821 N N . VAL A 1 100 ? -1.658 -5.440 -12.776 1.00 90.75 100 VAL A N 1
ATOM 822 C CA . VAL A 1 100 ? -1.933 -5.824 -14.171 1.00 90.75 100 VAL A CA 1
ATOM 823 C C . VAL A 1 100 ? -1.467 -4.746 -15.142 1.00 90.75 100 VAL A C 1
ATOM 825 O O . VAL A 1 100 ? -0.811 -5.070 -16.127 1.00 90.75 100 VAL A O 1
ATOM 828 N N . VAL A 1 101 ? -1.750 -3.469 -14.870 1.00 89.81 101 VAL A N 1
ATOM 829 C CA . VAL A 1 101 ? -1.305 -2.363 -15.731 1.00 89.81 101 VAL A CA 1
ATOM 830 C C . VAL A 1 101 ? 0.217 -2.366 -15.866 1.00 89.81 101 VAL A C 1
ATOM 832 O O . VAL A 1 101 ? 0.727 -2.318 -16.982 1.00 89.81 101 VAL A O 1
ATOM 835 N N . VAL A 1 102 ? 0.947 -2.486 -14.755 1.00 85.88 102 VAL A N 1
ATOM 836 C CA . VAL A 1 102 ? 2.417 -2.512 -14.781 1.00 85.88 102 VAL A CA 1
ATOM 837 C C . VAL A 1 102 ? 2.962 -3.795 -15.418 1.00 85.88 102 VAL A C 1
ATOM 839 O O . VAL A 1 102 ? 3.970 -3.768 -16.118 1.00 85.88 102 VAL A O 1
ATOM 842 N N . TRP A 1 103 ? 2.293 -4.929 -15.230 1.00 85.88 103 TRP A N 1
ATOM 843 C CA . TRP A 1 103 ? 2.666 -6.175 -15.897 1.00 85.88 103 TRP A CA 1
ATOM 844 C C . TRP A 1 103 ? 2.559 -6.061 -17.420 1.00 85.88 103 TRP A C 1
ATOM 846 O O . TRP A 1 103 ? 3.488 -6.431 -18.142 1.00 85.88 103 TRP A O 1
ATOM 856 N N . LEU A 1 104 ? 1.468 -5.468 -17.913 1.00 87.44 104 LEU A N 1
ATOM 857 C CA . LEU A 1 104 ? 1.272 -5.216 -19.338 1.00 87.44 104 LEU A CA 1
ATOM 858 C C . LEU A 1 104 ? 2.316 -4.232 -19.887 1.00 87.44 104 LEU A C 1
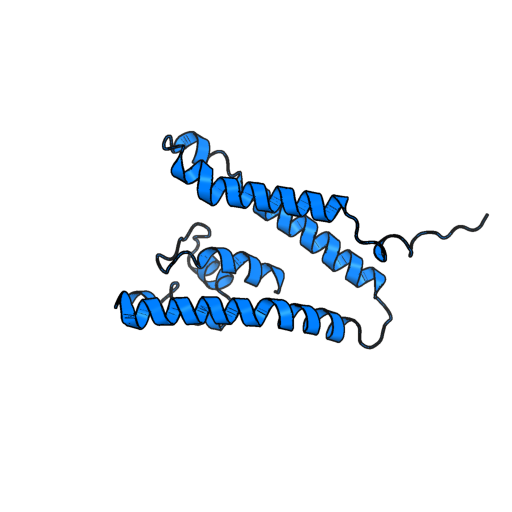ATOM 860 O O . LEU A 1 104 ? 2.856 -4.474 -20.965 1.00 87.44 104 LEU A O 1
ATOM 864 N N . THR A 1 105 ? 2.658 -3.157 -19.166 1.00 84.31 105 THR A N 1
ATOM 865 C CA . THR A 1 105 ? 3.690 -2.216 -19.643 1.00 84.31 105 THR A CA 1
ATOM 866 C C . THR A 1 105 ? 5.065 -2.875 -19.749 1.00 84.31 105 THR A C 1
ATOM 868 O O . THR A 1 105 ? 5.773 -2.641 -20.728 1.00 84.31 105 THR A O 1
ATOM 871 N N . VAL A 1 106 ? 5.438 -3.749 -18.810 1.00 80.44 106 VAL A N 1
ATOM 872 C CA . VAL A 1 106 ? 6.711 -4.487 -18.885 1.00 80.44 106 VAL A CA 1
ATOM 873 C C . VAL A 1 106 ? 6.747 -5.429 -20.090 1.00 80.44 106 VAL A C 1
ATOM 875 O O . VAL A 1 106 ? 7.764 -5.489 -20.783 1.00 80.44 106 VAL A O 1
ATOM 878 N N . ILE A 1 107 ? 5.649 -6.140 -20.368 1.00 82.00 107 ILE A N 1
ATOM 879 C CA . ILE A 1 107 ? 5.578 -7.093 -21.486 1.00 82.00 107 ILE A CA 1
ATOM 880 C C . ILE A 1 107 ? 5.585 -6.381 -22.838 1.00 82.00 107 ILE A C 1
ATOM 882 O O . ILE A 1 107 ? 6.350 -6.758 -23.723 1.00 82.00 107 ILE A O 1
ATOM 886 N N . PHE A 1 108 ? 4.733 -5.370 -23.008 1.00 83.69 108 PHE A N 1
ATOM 887 C CA . PHE A 1 108 ? 4.479 -4.778 -24.322 1.00 83.69 108 PHE A CA 1
ATOM 888 C C . PHE A 1 108 ? 5.385 -3.591 -24.651 1.00 83.69 108 PHE A C 1
ATOM 890 O O . PHE A 1 108 ? 5.617 -3.330 -25.830 1.00 83.69 108 PHE A O 1
ATOM 897 N N . TRP A 1 109 ? 5.896 -2.876 -23.645 1.00 79.69 109 TRP A N 1
ATOM 898 C CA . TRP A 1 109 ? 6.683 -1.659 -23.859 1.00 79.69 109 TRP A CA 1
ATOM 899 C C . TRP A 1 109 ? 8.167 -1.855 -23.571 1.00 79.69 109 TRP A C 1
ATOM 901 O O . TRP A 1 109 ? 9.006 -1.543 -24.408 1.00 79.69 109 TRP A O 1
ATOM 911 N N . GLU A 1 110 ? 8.505 -2.361 -22.384 1.00 75.19 110 GLU A N 1
ATOM 912 C CA . GLU A 1 110 ? 9.905 -2.453 -21.959 1.00 75.19 110 GLU A CA 1
ATOM 913 C C . GLU A 1 110 ? 10.634 -3.664 -22.558 1.00 75.19 110 GLU A C 1
ATOM 915 O O . GLU A 1 110 ? 11.848 -3.615 -22.738 1.00 75.19 110 GLU A O 1
ATOM 920 N N . GLN A 1 111 ? 9.906 -4.744 -22.870 1.00 70.19 111 GLN A N 1
ATOM 921 C CA . GLN A 1 111 ? 10.460 -6.000 -23.395 1.00 70.19 111 GLN A CA 1
ATOM 922 C C . GLN A 1 111 ? 11.624 -6.532 -22.539 1.00 70.19 111 GLN A C 1
ATOM 924 O O . GLN A 1 111 ? 12.631 -7.017 -23.053 1.00 70.19 111 GLN A O 1
ATOM 929 N N . ALA A 1 112 ? 11.492 -6.439 -21.212 1.00 67.62 112 ALA A N 1
ATOM 930 C CA . ALA A 1 112 ? 12.503 -6.866 -20.247 1.00 67.62 112 ALA A CA 1
ATOM 931 C C . ALA A 1 112 ? 12.114 -8.205 -19.578 1.00 67.62 112 ALA A C 1
ATOM 933 O O . ALA A 1 112 ? 11.713 -8.214 -18.410 1.00 67.62 112 ALA A O 1
ATOM 934 N N . PRO A 1 113 ? 12.248 -9.363 -20.263 1.00 65.00 113 PRO A N 1
ATOM 935 C CA . PRO A 1 113 ? 11.805 -10.662 -19.746 1.00 65.00 113 PRO A CA 1
ATOM 936 C C . PRO A 1 113 ? 12.543 -11.089 -18.471 1.00 65.00 113 PRO A C 1
ATOM 938 O O . PRO A 1 113 ? 11.988 -11.824 -17.660 1.00 65.00 113 PRO A O 1
ATOM 941 N N . GLY A 1 114 ? 13.753 -10.569 -18.229 1.00 63.84 114 GLY A N 1
ATOM 942 C CA . GLY A 1 114 ? 14.489 -10.798 -16.981 1.00 63.84 114 GLY A CA 1
ATOM 943 C C . GLY A 1 114 ? 13.747 -10.327 -15.722 1.00 63.84 114 GLY A C 1
ATOM 944 O O . GLY A 1 114 ? 14.009 -10.841 -14.641 1.00 63.84 114 GLY A O 1
ATOM 945 N N . ARG A 1 115 ? 12.780 -9.406 -15.856 1.00 64.88 115 ARG A N 1
ATOM 946 C CA . ARG A 1 115 ? 11.922 -8.927 -14.757 1.00 64.88 115 ARG A CA 1
ATOM 947 C C . ARG A 1 115 ? 10.714 -9.821 -14.483 1.00 64.88 115 ARG A C 1
ATOM 949 O O . ARG A 1 115 ? 9.986 -9.598 -13.527 1.00 64.88 115 ARG A O 1
ATOM 956 N N . LEU A 1 116 ? 10.478 -10.836 -15.308 1.00 64.00 116 LEU A N 1
ATOM 957 C CA . LEU A 1 116 ? 9.394 -11.790 -15.090 1.00 64.00 116 LEU A CA 1
ATOM 958 C C . LEU A 1 116 ? 9.826 -12.940 -14.166 1.00 64.00 116 LEU A C 1
ATOM 960 O O . LEU A 1 116 ? 8.987 -13.740 -13.753 1.00 64.00 116 LEU A O 1
ATOM 964 N N . HIS A 1 117 ? 11.123 -13.066 -13.868 1.00 65.50 117 HIS A N 1
ATOM 965 C CA . HIS A 1 117 ? 11.722 -14.249 -13.248 1.00 65.50 117 HIS A CA 1
ATOM 966 C C . HIS A 1 117 ? 12.451 -13.893 -11.933 1.00 65.50 117 HIS A C 1
ATOM 968 O O . HIS A 1 117 ? 12.859 -12.756 -11.704 1.00 65.50 117 HIS A O 1
ATOM 974 N N . GLY A 1 118 ? 12.629 -14.881 -11.048 1.00 72.75 118 GLY A N 1
ATOM 975 C CA . GLY A 1 118 ? 13.342 -14.713 -9.773 1.00 72.75 118 GLY A CA 1
ATOM 976 C C . GLY A 1 118 ? 12.571 -13.903 -8.719 1.00 72.75 118 GLY A C 1
ATOM 977 O O . GLY A 1 118 ? 11.343 -13.929 -8.669 1.00 72.75 118 GLY A O 1
ATOM 978 N N . TYR A 1 119 ? 13.293 -13.186 -7.852 1.00 69.69 119 TYR A N 1
ATOM 979 C CA . TYR A 1 119 ? 12.702 -12.367 -6.777 1.00 69.69 119 TYR A CA 1
ATOM 980 C C . TYR A 1 119 ? 11.954 -11.123 -7.276 1.00 69.69 119 TYR A C 1
ATOM 982 O O . TYR A 1 1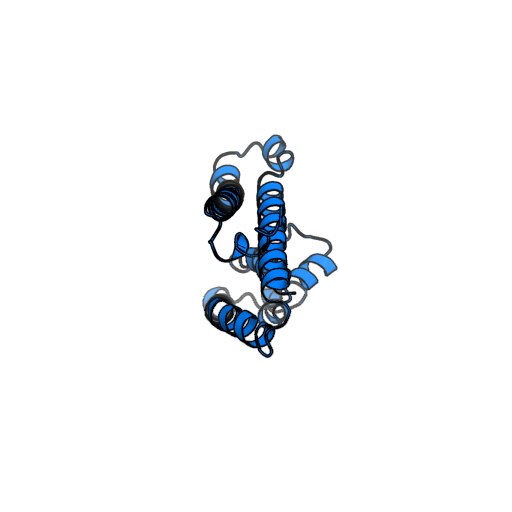19 ? 11.175 -10.545 -6.528 1.00 69.69 119 TYR A O 1
ATOM 990 N N . ASP A 1 120 ? 12.165 -10.736 -8.535 1.00 72.38 120 ASP A N 1
ATOM 991 C CA . ASP A 1 120 ? 11.508 -9.579 -9.154 1.00 72.38 120 ASP A CA 1
ATOM 992 C C . ASP A 1 120 ? 10.281 -9.998 -9.977 1.00 72.38 120 ASP A C 1
ATOM 994 O O . ASP A 1 120 ? 9.629 -9.160 -10.594 1.00 72.38 120 ASP A O 1
ATOM 998 N N . SER A 1 121 ? 9.958 -11.296 -9.973 1.00 78.75 121 SER A N 1
ATOM 999 C CA . SER A 1 121 ? 8.829 -11.847 -10.709 1.00 78.75 121 SER A CA 1
ATOM 1000 C C . SER A 1 121 ? 7.502 -11.250 -10.250 1.00 78.75 121 SER A C 1
ATOM 1002 O O . SER A 1 121 ? 7.208 -11.163 -9.055 1.00 78.75 121 SER A O 1
ATOM 1004 N N . PHE A 1 122 ? 6.636 -10.968 -11.223 1.00 83.19 122 PHE A N 1
ATOM 1005 C CA . PHE A 1 122 ? 5.240 -10.611 -10.985 1.00 83.19 122 PHE A CA 1
ATOM 1006 C C . PHE A 1 122 ? 4.456 -11.681 -10.227 1.00 83.19 122 PHE A C 1
ATOM 1008 O O . PHE A 1 122 ? 3.427 -11.352 -9.645 1.00 83.19 122 PHE A O 1
ATOM 1015 N N . PHE A 1 123 ? 4.946 -12.926 -10.179 1.00 85.88 123 PHE A N 1
ATOM 1016 C CA . PHE A 1 123 ? 4.359 -13.980 -9.356 1.00 85.88 123 PHE A CA 1
ATOM 1017 C C . PHE A 1 123 ? 4.126 -13.509 -7.917 1.00 85.88 123 PHE A C 1
ATOM 1019 O O . PHE A 1 123 ? 3.008 -13.625 -7.433 1.00 85.88 123 PHE A O 1
ATOM 1026 N N . TRP A 1 124 ? 5.130 -12.884 -7.288 1.00 86.25 124 TRP A N 1
ATOM 1027 C CA . TRP A 1 124 ? 5.043 -12.404 -5.905 1.00 86.25 124 TRP A CA 1
ATOM 1028 C C . TRP A 1 124 ? 3.983 -11.318 -5.706 1.00 86.25 124 TRP A C 1
ATOM 1030 O O . TRP A 1 124 ? 3.368 -11.233 -4.646 1.00 86.25 124 TRP A O 1
ATOM 1040 N N . TYR A 1 125 ? 3.748 -10.491 -6.724 1.00 87.62 125 TYR A N 1
ATOM 1041 C CA . TYR A 1 125 ? 2.712 -9.461 -6.699 1.00 87.62 125 TYR A CA 1
ATOM 1042 C C . TYR A 1 125 ? 1.323 -10.066 -6.942 1.00 87.62 125 TYR A C 1
ATOM 1044 O O . TYR A 1 125 ? 0.375 -9.733 -6.241 1.00 87.62 125 TYR A O 1
ATOM 1052 N N . PHE A 1 126 ? 1.183 -11.021 -7.863 1.00 88.81 126 PHE A N 1
ATOM 1053 C CA . PHE A 1 126 ? -0.087 -11.726 -8.065 1.00 88.81 126 PHE A CA 1
ATOM 1054 C C . PHE A 1 126 ? -0.474 -12.609 -6.875 1.00 88.81 126 PHE A C 1
ATOM 1056 O O . PHE A 1 126 ? -1.658 -12.739 -6.580 1.00 88.81 126 PHE A O 1
ATOM 1063 N N . SER A 1 127 ? 0.501 -13.179 -6.165 1.00 90.00 127 SER A N 1
ATOM 1064 C CA . SER A 1 127 ? 0.272 -13.945 -4.939 1.00 90.00 127 SER A CA 1
ATOM 1065 C C . SER A 1 127 ? 0.082 -13.072 -3.700 1.00 90.00 127 SER A C 1
ATOM 1067 O O . SER A 1 127 ? -0.108 -13.619 -2.617 1.00 90.00 127 SER A O 1
ATOM 1069 N N . PHE A 1 128 ? 0.136 -11.739 -3.833 1.00 89.06 128 PHE A N 1
ATOM 1070 C CA . PHE A 1 128 ? 0.012 -10.800 -2.717 1.00 89.06 128 PHE A CA 1
ATOM 1071 C C . PHE A 1 128 ? 1.087 -11.022 -1.626 1.00 89.06 128 PHE A C 1
ATOM 1073 O O . PHE A 1 128 ? 0.862 -10.827 -0.433 1.00 89.06 128 PHE A O 1
ATOM 1080 N N . THR A 1 129 ? 2.291 -11.436 -2.034 1.00 88.88 129 THR A N 1
ATOM 1081 C CA . THR A 1 129 ? 3.440 -11.711 -1.150 1.00 88.88 129 THR A CA 1
ATOM 1082 C C . THR A 1 129 ? 4.761 -11.037 -1.572 1.00 88.88 129 THR A C 1
ATOM 1084 O O . THR A 1 129 ? 5.834 -11.627 -1.392 1.00 88.88 129 THR A O 1
ATOM 1087 N N . PRO A 1 130 ? 4.772 -9.784 -2.082 1.00 85.62 130 PRO A N 1
ATOM 1088 C CA . PRO A 1 130 ? 6.027 -9.106 -2.429 1.00 85.62 130 PRO A CA 1
ATOM 1089 C C . PRO A 1 130 ? 6.951 -8.898 -1.214 1.00 85.62 130 PRO A C 1
ATOM 1091 O O . PRO A 1 130 ? 8.172 -8.898 -1.359 1.00 85.62 130 PRO A O 1
ATOM 1094 N N . ASN A 1 131 ? 6.394 -8.808 -0.001 1.00 86.00 131 ASN A N 1
ATOM 1095 C CA . ASN A 1 131 ? 7.155 -8.723 1.248 1.00 86.00 131 ASN A CA 1
ATOM 1096 C C . ASN A 1 131 ? 8.019 -9.971 1.511 1.00 86.00 131 ASN A C 1
ATOM 1098 O O . ASN A 1 131 ? 9.149 -9.846 1.979 1.00 86.00 131 ASN A O 1
ATOM 1102 N N . ILE A 1 132 ? 7.528 -11.165 1.160 1.00 86.44 132 ILE A N 1
ATOM 1103 C CA . ILE A 1 132 ? 8.281 -12.419 1.317 1.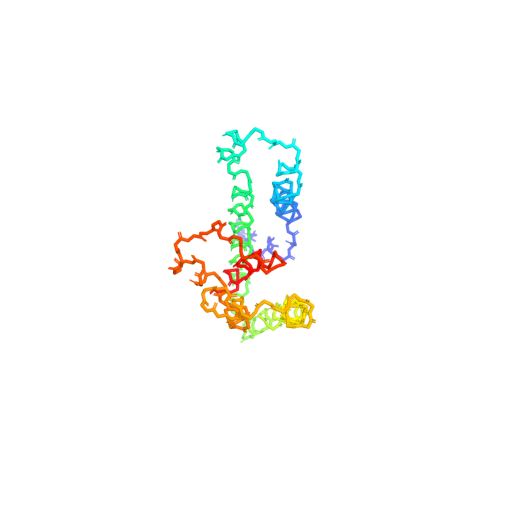00 86.44 132 ILE A CA 1
ATOM 1104 C C . ILE A 1 132 ? 9.462 -12.446 0.345 1.00 86.44 132 ILE A C 1
ATOM 1106 O O . ILE A 1 132 ? 10.576 -12.783 0.740 1.00 86.44 132 ILE A O 1
ATOM 1110 N N . ALA A 1 133 ? 9.253 -12.032 -0.907 1.00 83.62 133 ALA A N 1
ATOM 1111 C CA . ALA A 1 133 ? 10.324 -11.938 -1.898 1.00 83.62 133 ALA A CA 1
ATOM 1112 C C . ALA A 1 133 ? 11.457 -11.009 -1.430 1.00 83.62 133 ALA A C 1
ATOM 1114 O O . ALA A 1 133 ? 12.634 -11.357 -1.532 1.00 83.62 133 ALA A O 1
ATOM 1115 N N . MET A 1 134 ? 11.096 -9.849 -0.869 1.00 78.88 134 MET A N 1
ATOM 1116 C CA . MET A 1 134 ? 12.047 -8.878 -0.316 1.00 78.88 134 MET A CA 1
ATOM 1117 C C . MET A 1 134 ? 12.816 -9.438 0.885 1.00 78.88 134 MET A C 1
ATOM 1119 O O . MET A 1 134 ? 14.035 -9.256 0.972 1.00 78.88 134 MET A O 1
ATOM 1123 N N . ALA A 1 135 ? 12.125 -10.157 1.775 1.00 82.50 135 ALA A N 1
ATOM 1124 C CA . ALA A 1 135 ? 12.734 -10.813 2.927 1.00 82.50 135 ALA A CA 1
ATOM 1125 C C . ALA A 1 135 ? 13.721 -11.916 2.503 1.00 82.50 135 ALA A C 1
ATOM 1127 O O . ALA A 1 135 ? 14.850 -11.944 2.987 1.00 82.50 135 ALA A O 1
ATOM 1128 N N . LEU A 1 136 ? 13.343 -12.776 1.548 1.00 83.56 136 LEU A N 1
ATOM 1129 C CA . LEU A 1 136 ? 14.207 -13.844 1.023 1.00 83.56 136 LEU A CA 1
ATOM 1130 C C . LEU A 1 136 ? 15.439 -13.302 0.288 1.00 83.56 136 LEU A C 1
ATOM 1132 O O . LEU A 1 136 ? 16.511 -13.898 0.339 1.00 83.56 136 LEU A O 1
ATOM 1136 N N . LYS A 1 137 ? 15.306 -12.142 -0.358 1.00 77.25 137 LYS A N 1
ATOM 1137 C CA . LYS A 1 137 ? 16.420 -11.425 -0.989 1.00 77.25 137 LYS A CA 1
ATOM 1138 C C . LYS A 1 137 ? 17.340 -10.728 0.023 1.00 77.25 137 LYS A C 1
ATOM 1140 O O . LYS A 1 137 ? 18.380 -10.200 -0.367 1.00 77.25 137 LYS A O 1
ATOM 1145 N N . ASN A 1 138 ? 16.952 -10.704 1.302 1.00 72.31 138 ASN A N 1
ATOM 1146 C CA . ASN A 1 138 ? 17.597 -9.968 2.388 1.00 72.31 138 ASN A CA 1
ATOM 1147 C C . ASN A 1 138 ? 17.842 -8.488 2.046 1.00 72.31 138 ASN A C 1
ATOM 1149 O O . ASN A 1 138 ? 18.873 -7.906 2.383 1.00 72.31 138 ASN A O 1
ATOM 1153 N N . ASN A 1 139 ? 16.909 -7.878 1.311 1.00 69.50 139 ASN A N 1
ATOM 1154 C CA . ASN A 1 139 ? 17.039 -6.495 0.883 1.00 69.50 139 ASN A CA 1
ATOM 1155 C C . ASN A 1 139 ? 15.682 -5.791 0.911 1.00 69.50 139 ASN A C 1
ATOM 1157 O O . ASN A 1 139 ? 14.969 -5.702 -0.085 1.00 69.50 139 ASN A O 1
ATOM 1161 N N . TRP A 1 140 ? 15.346 -5.239 2.073 1.00 62.53 140 TRP A N 1
ATOM 1162 C CA . TRP A 1 140 ? 14.127 -4.452 2.266 1.00 62.53 140 TRP A CA 1
ATOM 1163 C C . TRP A 1 140 ? 14.150 -3.094 1.551 1.00 62.53 140 TRP A C 1
ATOM 1165 O O . TRP A 1 140 ? 13.109 -2.482 1.336 1.00 62.53 140 TRP A O 1
ATOM 1175 N N . LEU A 1 141 ? 15.338 -2.634 1.149 1.00 56.19 141 LEU A N 1
ATOM 1176 C CA . LEU A 1 141 ? 15.536 -1.451 0.312 1.00 56.19 141 LEU A CA 1
ATOM 1177 C C . LEU A 1 141 ? 15.566 -1.805 -1.178 1.00 56.19 141 LEU A C 1
ATOM 1179 O O . LEU A 1 141 ? 15.908 -0.949 -2.001 1.00 56.19 141 LEU A O 1
ATOM 1183 N N . TYR A 1 142 ? 15.252 -3.051 -1.542 1.00 54.97 142 TYR A N 1
ATOM 1184 C CA . TYR A 1 142 ? 15.257 -3.466 -2.929 1.00 54.97 142 TYR A CA 1
ATOM 1185 C C . TYR A 1 142 ? 14.195 -2.682 -3.695 1.00 54.97 142 TYR A C 1
ATOM 1187 O O . TYR A 1 142 ? 12.995 -2.849 -3.495 1.00 54.97 142 TYR A O 1
ATOM 1195 N N . HIS A 1 143 ? 14.659 -1.803 -4.576 1.00 55.28 143 HIS A N 1
ATOM 1196 C CA . HIS A 1 143 ? 13.797 -1.159 -5.543 1.00 55.28 143 HIS A CA 1
ATOM 1197 C C . HIS A 1 143 ? 13.776 -2.076 -6.756 1.00 55.28 143 HIS A C 1
ATOM 1199 O O . HIS A 1 143 ? 14.702 -2.035 -7.565 1.00 55.28 143 HIS A O 1
ATOM 1205 N N . SER A 1 144 ? 12.753 -2.924 -6.888 1.00 52.00 144 SER A N 1
ATOM 1206 C CA . SER A 1 144 ? 12.523 -3.576 -8.172 1.00 52.00 144 SER A CA 1
ATOM 1207 C C . SER A 1 144 ? 12.431 -2.479 -9.230 1.00 52.00 144 SER A C 1
ATOM 1209 O O . SER A 1 144 ? 11.717 -1.483 -9.068 1.00 52.00 144 SER A O 1
ATOM 1211 N N . HIS A 1 145 ? 13.227 -2.623 -10.288 1.00 53.12 145 HIS A N 1
ATOM 1212 C CA . HIS A 1 145 ? 13.271 -1.658 -11.386 1.00 53.12 145 HIS A CA 1
ATOM 1213 C C . HIS A 1 145 ? 11.949 -1.629 -12.179 1.00 53.12 145 HIS A C 1
ATOM 1215 O O . HIS A 1 145 ? 11.749 -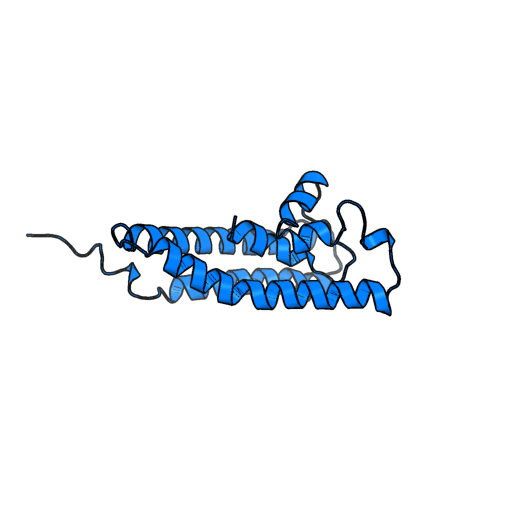0.754 -13.022 1.00 53.12 145 HIS A O 1
ATOM 1221 N N . VAL A 1 146 ? 11.037 -2.560 -11.874 1.00 52.44 146 VAL A N 1
ATOM 1222 C CA . VAL A 1 146 ? 9.649 -2.636 -12.330 1.00 52.44 146 VAL A CA 1
ATOM 1223 C C . VAL A 1 146 ? 8.842 -1.492 -11.700 1.00 52.44 146 VAL A C 1
ATOM 1225 O O . VAL A 1 146 ? 8.259 -1.643 -10.630 1.00 52.44 146 VAL A O 1
ATOM 1228 N N . PHE A 1 147 ? 8.845 -0.320 -12.343 1.00 55.56 147 PHE A N 1
ATOM 1229 C CA . PHE A 1 147 ? 7.873 0.770 -12.139 1.00 55.56 147 PHE A CA 1
ATOM 1230 C C . PHE A 1 147 ? 7.422 1.036 -10.683 1.00 55.56 147 PHE A C 1
ATOM 1232 O O . PHE A 1 147 ? 6.252 1.296 -10.419 1.00 55.56 147 PHE A O 1
ATOM 1239 N N . ASN A 1 148 ? 8.350 1.023 -9.719 1.00 63.59 148 ASN A N 1
ATOM 1240 C CA . ASN A 1 148 ? 8.100 1.430 -8.332 1.00 63.59 148 ASN A CA 1
ATOM 1241 C C . ASN A 1 148 ? 6.948 0.699 -7.604 1.00 63.59 148 ASN A C 1
ATOM 1243 O O . ASN A 1 148 ? 6.428 1.245 -6.632 1.00 63.59 148 ASN A O 1
ATOM 1247 N N . LEU A 1 149 ? 6.586 -0.540 -7.970 1.00 72.62 149 LEU A N 1
ATOM 1248 C CA . LEU A 1 149 ? 5.585 -1.328 -7.219 1.00 72.62 149 LEU A CA 1
ATOM 1249 C C . LEU A 1 149 ? 6.054 -1.750 -5.817 1.00 72.62 149 LEU A C 1
ATOM 1251 O O . LEU A 1 149 ? 5.301 -2.366 -5.072 1.00 72.62 149 LEU A O 1
ATOM 1255 N N . ASN A 1 150 ? 7.277 -1.389 -5.426 1.00 71.69 150 ASN A N 1
ATOM 1256 C CA . ASN A 1 150 ? 7.867 -1.776 -4.148 1.00 71.69 150 ASN A CA 1
ATOM 1257 C C . ASN A 1 150 ? 6.973 -1.390 -2.966 1.00 71.69 150 ASN A C 1
ATOM 1259 O O . ASN A 1 150 ? 6.768 -2.206 -2.086 1.00 71.69 150 ASN A O 1
ATOM 1263 N N . HIS A 1 151 ? 6.334 -0.219 -2.978 1.00 78.81 151 HIS A N 1
ATOM 1264 C CA . HIS A 1 151 ? 5.432 0.208 -1.900 1.00 78.81 151 HIS A CA 1
ATOM 1265 C C . HIS A 1 151 ? 4.261 -0.760 -1.621 1.00 78.81 151 HIS A C 1
ATOM 1267 O O . HIS A 1 151 ? 3.680 -0.701 -0.544 1.00 78.81 151 HIS A O 1
ATOM 1273 N N . LEU A 1 152 ? 3.928 -1.676 -2.537 1.00 85.00 152 LEU A N 1
ATOM 1274 C CA . LEU A 1 152 ? 2.898 -2.695 -2.327 1.00 85.00 152 LEU A CA 1
ATOM 1275 C C . LEU A 1 152 ? 3.260 -3.734 -1.252 1.00 85.00 152 LEU A C 1
ATOM 1277 O O . LEU A 1 152 ? 2.368 -4.437 -0.776 1.00 85.00 152 LEU A O 1
ATOM 1281 N N . TRP A 1 153 ? 4.529 -3.828 -0.834 1.00 84.06 153 TRP A N 1
ATOM 1282 C CA . TRP A 1 153 ? 4.928 -4.701 0.275 1.00 84.06 153 TRP A CA 1
ATOM 1283 C C . TRP A 1 153 ? 4.258 -4.312 1.592 1.00 84.06 153 TRP A C 1
ATOM 1285 O O . TRP A 1 153 ? 3.895 -5.200 2.360 1.00 84.06 153 TRP A O 1
ATOM 1295 N N . SER A 1 154 ? 4.054 -3.015 1.849 1.00 83.06 154 SER A N 1
ATOM 1296 C CA . SER A 1 154 ? 3.465 -2.565 3.111 1.00 83.06 154 SER A CA 1
ATOM 1297 C C . SER A 1 154 ? 1.986 -2.928 3.193 1.00 83.06 154 SER A C 1
ATOM 1299 O O . SER A 1 154 ? 1.516 -3.349 4.243 1.00 83.06 154 SER A O 1
ATOM 1301 N N . LEU A 1 155 ? 1.282 -2.864 2.059 1.00 86.12 155 LEU A N 1
ATOM 1302 C CA . LEU A 1 155 ? -0.094 -3.332 1.935 1.00 86.12 155 LEU A CA 1
ATOM 1303 C C . LEU A 1 155 ? -0.191 -4.849 2.141 1.00 86.12 155 LEU A C 1
ATOM 1305 O O . LEU A 1 155 ? -1.094 -5.309 2.830 1.00 86.12 155 LEU A O 1
ATOM 1309 N N . ALA A 1 156 ? 0.748 -5.617 1.576 1.00 85.06 156 ALA A N 1
ATOM 1310 C CA . ALA A 1 156 ? 0.799 -7.062 1.784 1.00 85.06 156 ALA A CA 1
ATOM 1311 C C . ALA A 1 156 ? 0.987 -7.425 3.263 1.00 85.06 156 ALA A C 1
ATOM 1313 O O . ALA A 1 156 ? 0.311 -8.317 3.762 1.00 85.06 156 ALA A O 1
ATOM 1314 N N . VAL A 1 157 ? 1.848 -6.691 3.972 1.00 84.12 157 VAL A N 1
ATOM 1315 C CA . VAL A 1 157 ? 2.063 -6.851 5.418 1.00 84.12 157 VAL A CA 1
ATOM 1316 C C . VAL A 1 157 ? 0.850 -6.410 6.241 1.00 84.12 157 VAL A C 1
ATOM 1318 O O . VAL A 1 157 ? 0.574 -7.014 7.265 1.00 84.12 157 VAL A O 1
ATOM 1321 N N . GLU A 1 158 ? 0.112 -5.378 5.824 1.00 83.62 158 GLU A N 1
ATOM 1322 C CA . GLU A 1 158 ? -1.045 -4.879 6.586 1.00 83.62 158 GLU A CA 1
ATOM 1323 C C . GLU A 1 158 ? -2.261 -5.829 6.557 1.00 83.62 158 GLU A C 1
ATOM 1325 O O . GLU A 1 158 ? -3.123 -5.753 7.437 1.00 83.62 158 GLU A O 1
ATOM 1330 N N . GLU A 1 159 ? -2.369 -6.683 5.535 1.00 81.94 159 GLU A N 1
ATOM 1331 C CA . GLU A 1 159 ? -3.457 -7.667 5.414 1.00 81.94 159 GLU A CA 1
ATOM 1332 C C . GLU A 1 159 ? -3.084 -9.081 5.902 1.00 81.94 159 GLU A C 1
ATOM 1334 O O . GLU A 1 159 ? -3.999 -9.880 6.109 1.00 81.94 159 GLU A O 1
ATOM 1339 N N . GLN A 1 160 ? -1.786 -9.396 6.040 1.00 77.06 160 GLN A N 1
ATOM 1340 C CA . GLN A 1 160 ? -1.270 -10.670 6.578 1.00 77.06 160 GLN A CA 1
ATOM 1341 C C . GLN A 1 160 ? -1.377 -10.710 8.107 1.00 77.06 160 GLN A C 1
ATOM 1343 O O . GLN A 1 160 ? -1.794 -11.771 8.623 1.00 77.06 160 GLN A O 1
#

Foldseek 3Di:
DDDDDDQPPLVDDPVVLVVQLVVLVVQLCCLVPPCVVPPPVCVVSVVPVSNVVSLVSNLVSLVVSVVVVVVSCPPDPCVVVVVVVVVCVVPVVVQVVVLVVLVCCCVPPVVCCVCCDALNRSVCSVVLHNLVSCVVVVHLVDQNPSPRCSVSNSVSVSVD

Radius of gyration: 19.53 Å; chains: 1; bounding box: 47×32×67 Å

Sequence (160 aa):
MSGQPSHEILKHRIPALDGLRGIAIALVMLSHFLLRSFWTDKDWYTRVQGGWLGVDLFFVLSGFLITGILIDSKGRADYWSSFYKRRILRIFPLYYFSVVVVWLTVIFWEQAPGRLHGYDSFFWYFSFTPNIAMALKNNWLYHSHVFNLNHLWSLAVEEQ